Protein AF-A0A820R5J1-F1 (afdb_monomer_lite)

Sequence (107 aa):
MEMIWKASANLGRQSWLFTGILPRRYSTPATFSFDFIAPDDPIIDDVNLLDYNVPERVQTFIQTAKNESLEYATNHIIMTFGGDFQYQNALANYKNLDKLIKYVNDQ

Secondary structure (DSSP, 8-state):
-EEEEE--SSSGGGGEEEEE--TTTTSPPTT---STTSPPPP----TTSTT--HHHHHHHHHHHHHHHHTTSSSS--------TT--TTHHHHHHHHHHHHHHHHT-

Organism: NCBI:txid433720

pLDDT: mean 95.89, std 3.27, range [78.38, 98.69]

Foldseek 3Di:
DWDFDQPDPPPPPVRTDTDDDALPRQEADPQLQQFPVDHHDFQDCPPPDPPHCLVVLLVVVVVSLVVSCVVDDDPDHDGHYDDPPTPPVVCSNVVRVVSNVVSNVVD

Structure (mmCIF, N/CA/C/O backbone):
data_AF-A0A820R5J1-F1
#
_entry.id   AF-A0A820R5J1-F1
#
loop_
_atom_site.group_PDB
_atom_site.id
_atom_site.type_symbol
_atom_site.label_atom_id
_atom_site.label_alt_id
_atom_site.label_comp_id
_atom_site.label_asym_id
_atom_site.label_entity_id
_atom_site.label_seq_id
_atom_site.pdbx_PDB_ins_code
_atom_site.Cartn_x
_atom_site.Cartn_y
_atom_site.Cartn_z
_atom_site.occupancy
_atom_site.B_iso_or_equiv
_atom_site.auth_seq_id
_atom_site.auth_comp_id
_atom_site.auth_asym_id
_atom_site.auth_atom_id
_atom_site.pdbx_PDB_model_num
ATOM 1 N N . MET A 1 1 ? 8.512 7.919 -12.387 1.00 93.69 1 MET A N 1
ATOM 2 C CA . MET A 1 1 ? 9.177 6.803 -11.673 1.00 93.69 1 MET A CA 1
ATOM 3 C C . MET A 1 1 ? 9.210 5.479 -12.455 1.00 93.69 1 MET A C 1
ATOM 5 O O . MET A 1 1 ? 9.632 4.464 -11.913 1.00 93.69 1 MET A O 1
ATOM 9 N N . GLU A 1 2 ? 8.831 5.461 -13.738 1.00 97.44 2 GLU A N 1
ATOM 10 C CA . GLU A 1 2 ? 8.676 4.232 -14.532 1.00 97.44 2 GLU A CA 1
ATOM 11 C C . GLU A 1 2 ? 9.323 4.420 -15.906 1.00 97.44 2 GLU A C 1
ATOM 13 O O . GLU A 1 2 ? 9.251 5.510 -16.480 1.00 97.44 2 GLU A O 1
ATOM 18 N N . MET A 1 3 ? 9.983 3.389 -16.433 1.00 97.62 3 MET A N 1
ATOM 19 C CA . MET A 1 3 ? 10.699 3.478 -17.706 1.00 97.62 3 MET A CA 1
ATOM 20 C C . MET A 1 3 ? 10.844 2.124 -18.403 1.00 97.62 3 MET A C 1
ATOM 22 O O . MET A 1 3 ? 10.713 1.065 -17.793 1.00 97.62 3 MET A O 1
ATOM 26 N N . ILE A 1 4 ? 11.192 2.169 -19.690 1.00 98.00 4 ILE A N 1
ATOM 27 C CA . ILE A 1 4 ? 11.751 1.017 -20.400 1.00 98.00 4 ILE A CA 1
ATOM 28 C C . ILE A 1 4 ? 13.272 1.093 -20.304 1.00 98.00 4 ILE A C 1
ATOM 30 O O . ILE A 1 4 ? 13.911 1.903 -20.983 1.00 98.00 4 ILE A O 1
ATOM 34 N N . TRP A 1 5 ? 13.861 0.236 -19.479 1.00 98.19 5 TRP A N 1
ATOM 35 C CA . TRP A 1 5 ? 15.303 0.101 -19.380 1.00 98.19 5 TRP A CA 1
ATOM 36 C C . TRP A 1 5 ? 15.835 -0.756 -20.533 1.00 98.19 5 TRP A C 1
ATOM 38 O O . TRP A 1 5 ? 15.543 -1.946 -20.658 1.00 98.19 5 TRP A O 1
ATOM 48 N N . LYS A 1 6 ? 16.632 -0.133 -21.406 1.00 98.06 6 LYS A N 1
ATOM 49 C CA . LYS A 1 6 ? 17.335 -0.808 -22.503 1.00 98.06 6 LYS A CA 1
ATOM 50 C C . LYS A 1 6 ? 18.650 -1.388 -21.977 1.00 98.06 6 LYS A C 1
ATOM 52 O O . LYS A 1 6 ? 19.667 -0.701 -21.976 1.00 98.06 6 LYS A O 1
ATOM 57 N N . ALA A 1 7 ? 18.621 -2.637 -21.514 1.00 97.75 7 ALA A N 1
ATOM 58 C CA . ALA A 1 7 ? 19.719 -3.227 -20.744 1.00 97.75 7 ALA A CA 1
ATOM 59 C C . ALA A 1 7 ? 20.937 -3.680 -21.579 1.00 97.75 7 ALA A C 1
ATOM 61 O O . ALA A 1 7 ? 21.984 -3.990 -21.020 1.00 97.75 7 ALA A O 1
ATOM 62 N N . SER A 1 8 ? 20.829 -3.728 -22.910 1.00 97.81 8 SER A N 1
ATOM 63 C CA . SER A 1 8 ? 21.935 -4.089 -23.803 1.00 97.81 8 SER A CA 1
ATOM 64 C C . SER A 1 8 ? 21.933 -3.226 -25.059 1.00 97.81 8 SER A C 1
ATOM 66 O O . SER A 1 8 ? 20.888 -2.998 -25.668 1.00 97.81 8 SER A O 1
ATOM 68 N N . ALA A 1 9 ? 23.123 -2.790 -25.476 1.00 96.62 9 ALA A N 1
ATOM 69 C CA . ALA A 1 9 ? 23.317 -2.057 -26.725 1.00 96.62 9 ALA A CA 1
ATOM 70 C C . ALA A 1 9 ? 23.170 -2.954 -27.971 1.00 96.62 9 ALA A C 1
ATOM 72 O O . ALA A 1 9 ? 22.912 -2.445 -29.058 1.00 96.62 9 ALA A O 1
ATOM 73 N N . ASN A 1 10 ? 23.302 -4.280 -27.812 1.00 97.75 10 ASN A N 1
ATOM 74 C CA . ASN A 1 10 ? 23.437 -5.220 -28.932 1.00 97.75 10 ASN A CA 1
ATOM 75 C C . ASN A 1 10 ? 22.218 -6.133 -29.136 1.00 97.75 10 ASN A C 1
ATOM 77 O O . ASN A 1 10 ? 22.006 -6.625 -30.238 1.00 97.75 10 ASN A O 1
ATOM 81 N N . LEU A 1 11 ? 21.411 -6.376 -28.098 1.00 97.50 11 LEU A N 1
ATOM 82 C CA . LEU A 1 11 ? 20.301 -7.346 -28.154 1.00 97.50 11 LEU A CA 1
ATOM 83 C C . LEU A 1 11 ? 18.961 -6.734 -28.604 1.00 97.50 11 LEU A C 1
ATOM 85 O O . LEU A 1 11 ? 17.949 -7.430 -28.720 1.00 97.50 11 LEU A O 1
ATOM 89 N N . GLY A 1 12 ? 18.933 -5.427 -28.872 1.00 95.12 12 GLY A N 1
ATOM 90 C CA . GLY A 1 12 ? 17.730 -4.733 -29.323 1.00 95.12 12 GLY A CA 1
ATOM 91 C C . GLY A 1 12 ? 16.567 -4.889 -28.338 1.00 95.12 12 GLY A C 1
ATOM 92 O O . GLY A 1 12 ? 16.748 -4.805 -27.126 1.00 95.12 12 GLY A O 1
ATOM 93 N N . ARG A 1 13 ? 15.351 -5.109 -28.854 1.00 96.62 13 ARG A N 1
ATOM 94 C CA . ARG A 1 13 ? 14.129 -5.196 -28.029 1.00 96.62 13 ARG A CA 1
ATOM 95 C C . ARG A 1 13 ? 14.101 -6.395 -27.074 1.00 96.62 13 ARG A C 1
ATOM 97 O O . ARG A 1 13 ? 13.354 -6.349 -26.107 1.00 96.62 13 ARG A O 1
ATOM 104 N N . GLN A 1 14 ? 14.905 -7.436 -27.308 1.00 97.12 14 GLN A N 1
ATOM 105 C CA . GLN A 1 14 ? 14.934 -8.624 -26.441 1.00 97.12 14 GLN A CA 1
ATOM 106 C C . GLN A 1 14 ? 15.484 -8.322 -25.040 1.00 97.12 14 GLN A C 1
ATOM 108 O O . GLN A 1 14 ? 15.194 -9.052 -24.100 1.00 97.12 14 GLN A O 1
ATOM 113 N N . SER A 1 15 ? 16.254 -7.240 -24.887 1.00 97.81 15 SER A N 1
ATOM 114 C CA . SER A 1 15 ? 16.793 -6.790 -23.599 1.00 97.81 15 SER A CA 1
ATOM 115 C C . SER A 1 15 ? 16.068 -5.566 -23.035 1.00 97.81 15 SER A C 1
ATOM 117 O O . SER A 1 15 ? 16.656 -4.813 -22.258 1.00 97.81 15 SER A O 1
ATOM 119 N N . TRP A 1 16 ? 14.856 -5.266 -23.505 1.00 98.12 16 TRP A N 1
ATOM 120 C CA . TRP A 1 16 ? 14.074 -4.148 -22.981 1.00 98.12 16 TRP A CA 1
ATOM 121 C C . TRP A 1 16 ? 13.248 -4.639 -21.802 1.00 98.12 16 TRP A C 1
ATOM 123 O O . TRP A 1 16 ? 12.444 -5.556 -21.942 1.00 98.12 16 TRP A O 1
ATOM 133 N N . LEU A 1 17 ? 13.453 -4.015 -20.648 1.00 98.31 17 LEU A N 1
ATOM 134 C CA . LEU A 1 17 ? 12.768 -4.356 -19.411 1.00 98.31 17 LEU A CA 1
ATOM 135 C C . LEU A 1 17 ? 11.901 -3.179 -18.989 1.00 98.31 17 LEU A C 1
ATOM 137 O O . LEU A 1 17 ? 12.368 -2.043 -18.953 1.00 98.31 17 LEU A O 1
ATOM 141 N N . PHE A 1 18 ? 10.642 -3.440 -18.649 1.00 97.94 18 PHE A N 1
ATOM 142 C CA . PHE A 1 18 ? 9.877 -2.458 -17.893 1.00 97.94 18 PHE A CA 1
ATOM 143 C C . PHE A 1 18 ? 10.460 -2.378 -16.481 1.00 97.94 18 PHE A C 1
ATOM 145 O O . PHE A 1 18 ? 10.750 -3.400 -15.859 1.00 97.94 18 PHE A O 1
ATOM 152 N N . THR A 1 19 ? 10.702 -1.168 -15.993 1.00 98.06 19 THR A N 1
ATOM 153 C CA . THR A 1 19 ? 11.352 -0.930 -14.703 1.00 98.06 19 THR A CA 1
ATOM 154 C C . THR A 1 19 ? 10.619 0.186 -13.975 1.00 98.06 19 THR A C 1
ATOM 156 O O . THR A 1 19 ? 10.522 1.303 -14.482 1.00 98.06 19 THR A O 1
ATOM 159 N N . GLY A 1 20 ? 10.114 -0.130 -12.783 1.00 96.56 20 GLY A N 1
ATOM 160 C CA . GLY A 1 20 ? 9.511 0.824 -11.857 1.00 96.56 20 GLY A CA 1
ATOM 161 C C . GLY A 1 20 ? 10.427 1.054 -10.661 1.00 96.56 20 GLY A C 1
ATOM 162 O O . GLY A 1 20 ? 10.953 0.102 -10.084 1.00 96.56 20 GLY A O 1
ATOM 163 N N . ILE A 1 21 ? 10.626 2.315 -10.296 1.00 97.00 21 ILE A N 1
ATOM 164 C CA . ILE A 1 21 ? 11.296 2.705 -9.055 1.00 97.00 21 ILE A CA 1
ATOM 165 C C . ILE A 1 21 ? 10.215 2.794 -7.982 1.00 97.00 21 ILE A C 1
ATOM 167 O O . ILE A 1 21 ? 9.227 3.485 -8.190 1.00 97.00 21 ILE A O 1
ATOM 171 N N . LEU A 1 22 ? 10.391 2.096 -6.860 1.00 96.50 22 LEU A N 1
ATOM 172 C CA . LEU A 1 22 ? 9.420 2.094 -5.764 1.00 96.50 22 LEU A CA 1
ATOM 173 C C . LEU A 1 22 ? 9.358 3.465 -5.060 1.00 96.50 22 LEU A C 1
ATOM 175 O O . LEU A 1 22 ? 10.394 4.128 -4.948 1.00 96.50 22 LEU A O 1
ATOM 179 N N . PRO A 1 23 ? 8.190 3.884 -4.526 1.00 91.00 23 PRO A N 1
ATOM 180 C CA . PRO A 1 23 ? 8.033 5.226 -3.962 1.00 91.00 23 PRO A CA 1
ATOM 181 C C . PRO A 1 23 ? 8.833 5.406 -2.665 1.00 91.00 23 PRO A C 1
ATOM 183 O O . PRO A 1 23 ? 9.353 6.485 -2.388 1.00 91.00 23 PRO A O 1
ATOM 186 N N . ARG A 1 24 ? 8.956 4.337 -1.865 1.00 87.88 24 ARG A N 1
ATOM 187 C CA . ARG A 1 24 ? 9.549 4.366 -0.519 1.00 87.88 24 ARG A CA 1
ATOM 188 C C . ARG A 1 24 ? 10.425 3.147 -0.239 1.00 87.88 24 ARG A C 1
ATOM 190 O O . ARG A 1 24 ? 10.105 2.323 0.615 1.00 87.88 24 ARG A O 1
ATOM 197 N N . ARG A 1 25 ? 11.561 3.034 -0.936 1.00 91.44 25 ARG A N 1
ATOM 198 C CA . ARG A 1 25 ? 12.435 1.843 -0.867 1.00 91.44 25 ARG A CA 1
ATOM 199 C C . ARG A 1 25 ? 11.599 0.569 -1.038 1.00 91.44 25 ARG A C 1
ATOM 201 O O . ARG A 1 25 ? 11.138 0.323 -2.136 1.00 91.44 25 ARG A O 1
ATOM 208 N N . TYR A 1 26 ? 11.402 -0.207 0.021 1.00 93.62 26 TYR A N 1
ATOM 209 C CA . TYR A 1 26 ? 10.572 -1.410 0.052 1.00 93.62 26 TYR A CA 1
ATOM 210 C C . TYR A 1 26 ? 9.722 -1.467 1.334 1.00 93.62 26 TYR A C 1
ATOM 212 O O . TYR A 1 26 ? 9.329 -2.544 1.775 1.00 93.62 26 TYR A O 1
ATOM 220 N N . SER A 1 27 ? 9.490 -0.309 1.961 1.00 92.50 27 SER A N 1
ATOM 221 C CA . SER A 1 27 ? 8.900 -0.208 3.295 1.00 92.50 27 SER A CA 1
ATOM 222 C C . SER A 1 27 ? 7.475 0.326 3.264 1.00 92.50 27 SER A C 1
ATOM 224 O O . SER A 1 27 ? 7.095 1.059 2.350 1.00 92.50 27 SER A O 1
ATOM 226 N N . THR A 1 28 ? 6.718 0.003 4.308 1.00 93.88 28 THR A N 1
ATOM 227 C CA . THR A 1 28 ? 5.364 0.517 4.544 1.00 93.88 28 THR A CA 1
ATOM 228 C C . THR A 1 28 ? 5.292 2.049 4.469 1.00 93.88 28 THR A C 1
ATOM 230 O O . THR A 1 28 ? 6.234 2.738 4.901 1.00 93.88 28 THR A O 1
ATOM 233 N N . PRO A 1 29 ? 4.197 2.621 3.923 1.00 93.62 29 PRO A N 1
ATOM 234 C CA . PRO A 1 29 ? 3.923 4.043 4.064 1.00 93.62 29 PRO A CA 1
ATOM 235 C C . PRO A 1 29 ? 3.994 4.470 5.534 1.00 93.62 29 PRO A C 1
ATOM 237 O O . PRO A 1 29 ? 3.680 3.692 6.436 1.00 93.62 29 PRO A O 1
ATOM 240 N N . ALA A 1 30 ? 4.462 5.697 5.782 1.00 90.25 30 ALA A N 1
ATOM 241 C CA . ALA A 1 30 ? 4.621 6.193 7.148 1.00 90.25 30 ALA A CA 1
ATOM 242 C C . ALA A 1 30 ? 3.288 6.108 7.893 1.00 90.25 30 ALA A C 1
ATOM 244 O O . ALA A 1 30 ? 2.256 6.388 7.293 1.00 90.25 30 ALA A O 1
ATOM 245 N N . THR A 1 31 ? 3.358 5.760 9.178 1.00 93.31 31 THR A N 1
ATOM 246 C CA . THR A 1 31 ? 2.221 5.580 10.087 1.00 93.31 31 THR A CA 1
ATOM 247 C C . THR A 1 31 ? 1.322 4.372 9.797 1.00 93.31 31 THR A C 1
ATOM 249 O O . THR A 1 31 ? 0.316 4.219 10.480 1.00 93.31 31 THR A O 1
ATOM 252 N N . PHE A 1 32 ? 1.637 3.488 8.841 1.00 95.94 32 PHE A N 1
ATOM 253 C CA . PHE A 1 32 ? 0.827 2.296 8.516 1.00 95.94 32 PHE A CA 1
ATOM 254 C C . PHE A 1 32 ? 1.527 0.953 8.777 1.00 95.94 32 PHE A C 1
ATOM 256 O O . PHE A 1 32 ? 1.074 -0.085 8.292 1.00 95.94 32 PHE A O 1
ATOM 263 N N . SER A 1 33 ? 2.627 0.935 9.530 1.00 94.81 33 SER A N 1
ATOM 264 C CA . SER A 1 33 ? 3.296 -0.305 9.922 1.00 94.81 33 SER A CA 1
ATOM 265 C C . SER A 1 33 ? 2.453 -1.072 10.944 1.00 94.81 33 SER A C 1
ATOM 267 O O . SER A 1 33 ? 2.364 -0.696 12.105 1.00 94.81 33 SER A O 1
ATOM 269 N N . PHE A 1 34 ? 1.831 -2.172 10.520 1.00 94.94 34 PHE A N 1
ATOM 270 C CA . PHE A 1 34 ? 0.996 -3.024 11.381 1.00 94.94 34 PHE A CA 1
ATOM 271 C C . PHE A 1 34 ? 1.745 -4.227 11.967 1.00 94.94 34 PHE A C 1
ATOM 273 O O . PHE A 1 34 ? 1.140 -5.109 12.584 1.00 94.94 34 PHE A O 1
ATOM 280 N N . ASP A 1 35 ? 3.057 -4.279 11.753 1.00 93.56 35 ASP A N 1
ATOM 281 C CA . ASP A 1 35 ? 3.912 -5.337 12.258 1.00 93.56 35 ASP A CA 1
ATOM 282 C C . ASP A 1 35 ? 4.414 -5.023 13.672 1.00 93.56 35 ASP A C 1
ATOM 284 O O . ASP A 1 35 ? 4.649 -3.873 14.033 1.00 93.56 35 ASP A O 1
ATOM 288 N N . PHE A 1 36 ? 4.627 -6.061 14.477 1.00 86.56 36 PHE A N 1
ATOM 289 C CA . PHE A 1 36 ? 5.021 -5.920 15.879 1.00 86.56 36 PHE A CA 1
ATOM 290 C C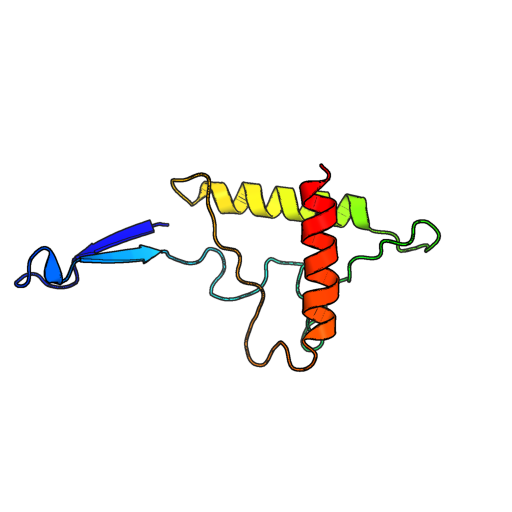 . PHE A 1 36 ? 6.464 -5.415 16.074 1.00 86.56 36 PHE A C 1
ATOM 292 O O . PHE A 1 36 ? 6.792 -4.978 17.175 1.00 86.56 36 PHE A O 1
ATOM 299 N N . ILE A 1 37 ? 7.330 -5.480 15.051 1.00 83.19 37 ILE A N 1
ATOM 300 C CA . ILE A 1 37 ? 8.725 -5.004 15.140 1.00 83.19 37 ILE A CA 1
ATOM 301 C C . ILE A 1 37 ? 8.788 -3.477 15.296 1.00 83.19 37 ILE A C 1
ATOM 303 O O . ILE A 1 37 ? 9.656 -2.959 15.998 1.00 83.19 37 ILE A O 1
ATOM 307 N N . ALA A 1 38 ? 7.871 -2.760 14.649 1.00 78.38 38 ALA A N 1
ATOM 308 C CA . ALA A 1 38 ? 7.739 -1.310 14.736 1.00 78.38 38 ALA A CA 1
ATOM 309 C C . ALA A 1 38 ? 6.270 -0.936 14.473 1.00 78.38 38 ALA A C 1
ATOM 311 O O . ALA A 1 38 ? 5.941 -0.571 13.340 1.00 78.38 38 ALA A O 1
ATOM 312 N N . PRO A 1 39 ? 5.382 -1.116 15.468 1.00 85.75 39 PRO A N 1
ATOM 313 C CA . PRO A 1 39 ? 3.954 -0.940 15.267 1.00 85.75 39 PRO A CA 1
ATOM 314 C C . PRO A 1 39 ? 3.575 0.540 15.323 1.00 85.75 39 PRO A C 1
ATOM 316 O O . PRO A 1 39 ? 3.881 1.236 16.290 1.00 85.75 39 PRO A O 1
ATOM 319 N N . ASP A 1 40 ? 2.876 0.986 14.290 1.00 94.88 40 ASP A N 1
ATOM 320 C CA . ASP A 1 40 ? 2.052 2.188 14.309 1.00 94.88 40 ASP A CA 1
ATOM 321 C C . ASP A 1 40 ? 0.645 1.850 14.835 1.00 94.88 40 ASP A C 1
ATOM 323 O O . ASP A 1 40 ? 0.286 0.679 15.016 1.00 94.88 40 ASP A O 1
ATOM 327 N N . ASP A 1 41 ? -0.184 2.877 15.040 1.00 94.81 41 ASP A N 1
ATOM 328 C CA . ASP A 1 41 ? -1.547 2.688 15.532 1.00 94.81 41 ASP A CA 1
ATOM 329 C C . ASP A 1 41 ? -2.372 1.773 14.603 1.00 94.81 41 ASP A C 1
ATOM 331 O O . ASP A 1 41 ? -2.430 1.984 13.378 1.00 94.81 41 ASP A O 1
ATOM 335 N N . PRO A 1 42 ? -3.059 0.757 15.159 1.00 95.88 42 PRO A N 1
ATOM 336 C CA . PRO A 1 42 ? -3.941 -0.096 14.380 1.00 95.88 42 PRO A CA 1
ATOM 337 C C . PRO A 1 42 ? -5.181 0.685 13.936 1.00 95.88 42 PRO A C 1
ATOM 339 O O . PRO A 1 42 ? -5.446 1.804 14.376 1.00 95.88 42 PRO A O 1
ATOM 342 N N . ILE A 1 43 ? -5.993 0.072 13.081 1.00 97.75 43 ILE A N 1
ATOM 343 C CA . ILE A 1 43 ? -7.313 0.610 12.755 1.00 97.75 43 ILE A CA 1
ATOM 344 C C . ILE A 1 43 ? -8.302 0.179 13.841 1.00 97.75 43 ILE A C 1
ATOM 346 O O . ILE A 1 43 ? -8.651 -1.007 13.964 1.00 97.75 43 ILE A O 1
ATOM 350 N N . ILE A 1 44 ? -8.745 1.162 14.623 1.00 98.00 44 ILE A N 1
ATOM 351 C CA . ILE A 1 44 ? -9.697 1.032 15.726 1.00 98.00 44 ILE A CA 1
ATOM 352 C C . ILE A 1 44 ? -11.058 1.493 15.208 1.00 98.00 44 ILE A C 1
ATOM 354 O O . ILE A 1 44 ? -11.321 2.683 15.053 1.00 98.00 44 ILE A O 1
ATOM 358 N N . ASP A 1 45 ? -11.902 0.518 14.886 1.00 97.69 45 ASP A N 1
ATOM 359 C CA . ASP A 1 45 ? -13.167 0.687 14.167 1.00 97.69 45 ASP A CA 1
ATOM 360 C C . ASP A 1 45 ? -14.420 0.519 15.036 1.00 97.69 45 ASP A C 1
ATOM 362 O O . ASP A 1 45 ? -15.537 0.633 14.532 1.00 97.69 45 ASP A O 1
ATOM 366 N N . ASP A 1 46 ? -14.252 0.292 16.339 1.00 97.75 46 ASP A N 1
ATOM 367 C CA . ASP A 1 46 ? -15.348 0.375 17.301 1.00 97.75 46 ASP A CA 1
ATOM 368 C C . ASP A 1 46 ? -15.538 1.831 17.735 1.00 97.75 46 ASP A C 1
ATOM 370 O O . ASP A 1 46 ? -14.701 2.404 18.431 1.00 97.75 46 ASP A O 1
ATOM 374 N N . VAL A 1 47 ? -16.662 2.414 17.321 1.00 96.81 47 VAL A N 1
ATOM 375 C CA . VAL A 1 47 ? -17.044 3.811 17.583 1.00 96.81 47 VAL A CA 1
ATOM 376 C C . VAL A 1 47 ? -17.222 4.141 19.068 1.00 96.81 47 VAL A C 1
ATOM 378 O O . VAL A 1 47 ? -17.297 5.314 19.421 1.00 96.81 47 VAL A O 1
ATOM 381 N N . ASN A 1 48 ? -17.320 3.131 19.937 1.00 97.75 48 ASN A N 1
ATOM 382 C CA . ASN A 1 48 ? -17.479 3.323 21.378 1.00 97.75 48 ASN A CA 1
ATOM 383 C C . ASN A 1 48 ? -16.139 3.380 22.124 1.00 97.75 48 ASN A C 1
ATOM 385 O O . ASN A 1 48 ? -16.120 3.684 23.318 1.00 97.75 48 ASN A O 1
ATOM 389 N N . LEU A 1 49 ? -15.027 3.063 21.455 1.00 96.69 49 LEU A N 1
ATOM 390 C CA . LEU A 1 49 ? -13.695 3.188 22.035 1.00 96.69 49 LEU A CA 1
ATOM 391 C C . LEU A 1 49 ? -13.228 4.643 21.958 1.00 96.69 49 LEU A C 1
ATOM 393 O O . LEU A 1 49 ? -13.423 5.313 20.947 1.00 96.69 49 LEU A O 1
ATOM 397 N N . LEU A 1 50 ? -12.567 5.112 23.021 1.00 95.38 50 LEU A N 1
ATOM 398 C CA . LEU A 1 50 ? -11.995 6.464 23.086 1.00 95.38 50 LEU A CA 1
ATOM 399 C C . LEU A 1 50 ? -11.026 6.735 21.925 1.00 95.38 50 LEU A C 1
ATOM 401 O O . LEU A 1 50 ? -10.965 7.852 21.421 1.00 95.38 50 LEU A O 1
ATOM 405 N N . ASP A 1 51 ? -10.328 5.688 21.488 1.00 96.44 51 ASP A N 1
ATOM 406 C CA . ASP A 1 51 ? -9.277 5.746 20.475 1.00 96.44 51 ASP A CA 1
ATOM 407 C C . ASP A 1 51 ? -9.794 5.413 19.059 1.00 96.44 51 ASP A C 1
ATOM 409 O O . ASP A 1 51 ? -9.014 5.046 18.180 1.00 96.44 51 ASP A O 1
ATOM 413 N N . TYR A 1 52 ? -11.111 5.485 18.816 1.00 98.06 52 TYR A N 1
ATOM 414 C CA . TYR A 1 52 ? -11.681 5.316 17.474 1.00 98.06 52 TYR A CA 1
ATOM 415 C C . TYR A 1 52 ? -11.008 6.265 16.471 1.00 98.06 52 TYR A C 1
ATOM 417 O O . TYR A 1 52 ? -11.073 7.486 16.620 1.00 98.06 52 TYR A O 1
ATOM 425 N N . ASN A 1 53 ? -10.389 5.708 15.425 1.00 98.25 53 ASN A N 1
ATOM 426 C CA . ASN A 1 53 ? -9.494 6.470 14.545 1.00 98.25 53 ASN A CA 1
ATOM 427 C C . ASN A 1 53 ? -9.778 6.319 13.040 1.00 98.25 53 ASN A C 1
ATOM 429 O O . ASN A 1 53 ? -9.069 6.908 12.225 1.00 98.25 53 ASN A O 1
ATOM 433 N N . VAL A 1 54 ? -10.824 5.587 12.631 1.00 98.38 54 VAL A N 1
ATOM 434 C CA . VAL A 1 54 ? -11.107 5.313 11.203 1.00 98.38 54 VAL A CA 1
ATOM 435 C C . VAL A 1 54 ? -11.093 6.571 10.311 1.00 98.38 54 VAL A C 1
ATOM 437 O O . VAL A 1 54 ? -10.401 6.529 9.291 1.00 98.38 54 VAL A O 1
ATOM 440 N N . PRO A 1 55 ? -11.766 7.695 10.648 1.00 98.06 55 PRO A N 1
ATOM 441 C CA . PRO A 1 55 ? -11.788 8.873 9.777 1.00 98.06 55 PRO A CA 1
ATOM 442 C C . PRO A 1 55 ? -10.392 9.456 9.529 1.00 98.06 55 PR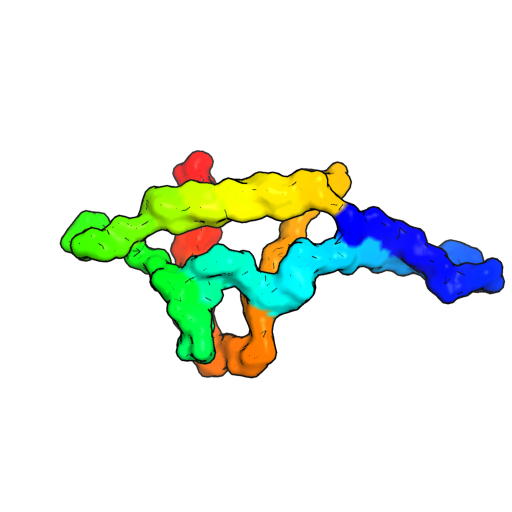O A C 1
ATOM 444 O O . PRO A 1 55 ? -10.043 9.779 8.393 1.00 98.06 55 PRO A O 1
ATOM 447 N N . GLU A 1 56 ? -9.570 9.532 10.578 1.00 98.06 56 GLU A N 1
ATOM 448 C CA . GLU A 1 56 ? -8.197 10.030 10.494 1.00 98.06 56 GLU A CA 1
ATOM 449 C C . GLU A 1 56 ? -7.319 9.095 9.652 1.00 98.06 56 GLU A C 1
ATOM 451 O O . GLU A 1 56 ? -6.604 9.546 8.750 1.00 98.06 56 GLU A O 1
ATOM 456 N N . ARG A 1 57 ? -7.391 7.780 9.904 1.00 98.00 57 ARG A N 1
ATOM 457 C CA . ARG A 1 57 ? -6.583 6.776 9.194 1.00 98.00 57 ARG A CA 1
ATOM 458 C C . ARG A 1 57 ? -6.911 6.753 7.701 1.00 98.00 57 ARG A C 1
ATOM 460 O O . ARG A 1 57 ? -5.992 6.723 6.883 1.00 98.00 57 ARG A O 1
ATOM 467 N N . VAL A 1 58 ? -8.192 6.839 7.334 1.00 98.44 58 VAL A N 1
ATOM 468 C CA . VAL A 1 58 ? -8.624 6.884 5.927 1.00 98.44 58 VAL A CA 1
ATOM 469 C C . VAL A 1 58 ? -8.142 8.158 5.235 1.00 98.44 58 VAL A C 1
ATOM 471 O O . VAL A 1 58 ? -7.534 8.078 4.165 1.00 98.44 58 VAL A O 1
ATOM 474 N N . GLN A 1 59 ? -8.347 9.327 5.850 1.00 98.44 59 GLN A N 1
ATOM 475 C CA . GLN A 1 59 ? -7.898 10.596 5.275 1.00 98.44 59 GLN A CA 1
ATOM 476 C C . GLN A 1 59 ? -6.375 10.613 5.077 1.00 98.44 59 GLN A C 1
ATOM 478 O O . GLN A 1 59 ? -5.888 11.026 4.020 1.00 98.44 59 GLN A O 1
ATOM 483 N N . THR A 1 60 ? -5.627 10.109 6.061 1.00 98.31 60 THR A N 1
ATOM 484 C CA . THR A 1 60 ? -4.162 10.012 6.011 1.00 98.31 60 THR A CA 1
ATOM 485 C C . THR A 1 60 ? -3.699 9.084 4.888 1.00 98.31 60 THR A C 1
ATOM 487 O O . THR A 1 60 ? -2.778 9.430 4.140 1.00 98.31 60 THR A O 1
ATOM 490 N N . PHE A 1 61 ? -4.356 7.933 4.711 1.00 97.88 61 PHE A N 1
ATOM 491 C CA . PHE A 1 61 ? -4.022 6.992 3.642 1.00 97.88 61 PHE A CA 1
ATOM 492 C C . PHE A 1 61 ? -4.292 7.586 2.256 1.00 97.88 61 PHE A C 1
ATOM 494 O O . PHE A 1 61 ? -3.427 7.537 1.385 1.00 97.88 61 PHE A O 1
ATOM 501 N N . ILE A 1 62 ? -5.451 8.224 2.062 1.00 98.25 62 ILE A N 1
ATOM 502 C CA . ILE A 1 62 ? -5.806 8.872 0.791 1.00 98.25 62 ILE A CA 1
ATOM 503 C C . ILE A 1 62 ? -4.834 10.002 0.459 1.00 98.25 62 ILE A C 1
ATOM 505 O O . ILE A 1 62 ? -4.409 10.124 -0.690 1.00 98.25 62 ILE A O 1
ATOM 509 N N . GLN A 1 63 ? -4.458 10.825 1.442 1.00 98.06 63 GLN A N 1
ATOM 510 C CA . GLN A 1 63 ? -3.484 11.889 1.215 1.00 98.06 63 GLN A CA 1
ATOM 511 C C . GLN A 1 63 ? -2.111 11.317 0.847 1.00 98.06 63 GLN A C 1
ATOM 513 O O . GLN A 1 63 ? -1.464 11.825 -0.068 1.00 98.06 63 GLN A O 1
ATOM 518 N N . THR A 1 64 ? -1.695 10.237 1.509 1.00 96.94 64 THR A N 1
ATOM 519 C CA . THR A 1 64 ? -0.456 9.520 1.187 1.00 96.94 64 THR A CA 1
ATOM 520 C C . THR A 1 64 ? -0.489 8.974 -0.240 1.00 96.94 64 THR A C 1
ATOM 522 O O . THR A 1 64 ? 0.428 9.244 -1.011 1.00 96.94 64 THR A O 1
ATOM 525 N N . ALA A 1 65 ? -1.578 8.308 -0.634 1.00 96.88 65 ALA A N 1
ATOM 526 C CA . ALA A 1 65 ? -1.761 7.780 -1.983 1.00 96.88 65 ALA A CA 1
ATOM 527 C C . ALA A 1 65 ? -1.745 8.873 -3.052 1.00 96.88 65 ALA A C 1
ATOM 529 O O . ALA A 1 65 ? -1.069 8.734 -4.070 1.00 96.88 65 ALA A O 1
ATOM 530 N N . LYS A 1 66 ? -2.438 9.991 -2.806 1.00 97.19 66 LYS A N 1
ATOM 531 C CA . LYS A 1 66 ? -2.430 11.145 -3.712 1.00 97.19 66 LYS A CA 1
ATOM 532 C C . LYS A 1 66 ? -1.029 11.720 -3.860 1.00 97.19 66 LYS A C 1
ATOM 534 O O . LYS A 1 66 ? -0.601 11.943 -4.987 1.00 97.19 66 LYS A O 1
ATOM 539 N N . ASN A 1 67 ? -0.312 11.912 -2.756 1.00 96.56 67 ASN A N 1
ATOM 540 C CA . ASN A 1 67 ? 1.045 12.448 -2.785 1.00 96.56 67 ASN A CA 1
ATOM 541 C C . ASN A 1 67 ? 2.000 11.522 -3.547 1.00 96.56 67 ASN A C 1
ATOM 543 O O . ASN A 1 67 ? 2.731 11.997 -4.409 1.00 96.56 67 ASN A O 1
ATOM 547 N N . GLU A 1 68 ? 1.964 10.213 -3.282 1.00 95.56 68 GLU A N 1
ATOM 548 C CA . GLU A 1 68 ? 2.802 9.246 -4.000 1.00 95.56 68 GLU A CA 1
ATOM 549 C C . GLU A 1 68 ? 2.441 9.168 -5.489 1.00 95.56 68 GLU A C 1
ATOM 551 O O . GLU A 1 68 ? 3.338 9.051 -6.321 1.00 95.56 68 GLU A O 1
ATOM 556 N N . SER A 1 69 ? 1.159 9.307 -5.850 1.00 96.50 69 SER A N 1
ATOM 557 C CA . SER A 1 69 ? 0.710 9.269 -7.250 1.00 96.50 69 SER A CA 1
ATOM 558 C C . SER A 1 69 ? 1.283 10.380 -8.129 1.00 96.50 69 SER A C 1
ATOM 560 O O . SER A 1 69 ? 1.407 10.177 -9.334 1.00 96.50 69 SER A O 1
ATOM 562 N N . LEU A 1 70 ? 1.704 11.512 -7.549 1.00 96.75 70 LEU A N 1
ATOM 563 C CA . LEU A 1 70 ? 2.295 12.628 -8.300 1.00 96.75 70 LEU A CA 1
ATOM 564 C C . LEU A 1 70 ? 3.612 12.252 -9.004 1.00 96.75 70 LEU A C 1
ATOM 566 O O . LEU A 1 70 ? 4.006 12.919 -9.958 1.00 96.75 70 LEU A O 1
ATOM 570 N N . GLU A 1 71 ? 4.276 11.181 -8.562 1.00 95.88 71 GLU A N 1
ATOM 571 C CA . GLU A 1 71 ? 5.568 10.720 -9.091 1.00 95.88 71 GLU A CA 1
ATOM 572 C C . GLU A 1 71 ? 5.438 9.670 -10.222 1.00 95.88 71 GLU A C 1
ATOM 574 O O . GLU A 1 71 ? 6.433 9.266 -10.850 1.00 95.88 71 GLU A O 1
ATOM 579 N N . TYR A 1 72 ? 4.214 9.204 -10.493 1.00 97.56 72 TYR A N 1
ATOM 580 C CA . TYR A 1 72 ? 3.909 8.132 -11.446 1.00 97.56 72 TYR A CA 1
ATOM 581 C C . TYR A 1 72 ? 3.079 8.645 -12.620 1.00 97.56 72 TYR A C 1
ATOM 583 O O . TYR A 1 72 ? 2.369 9.641 -12.526 1.00 97.56 72 TYR A O 1
ATOM 591 N N . ALA A 1 73 ? 3.202 7.977 -13.767 1.00 96.94 73 ALA A N 1
ATOM 592 C CA . ALA A 1 73 ? 2.611 8.474 -15.010 1.00 96.94 73 ALA A CA 1
ATOM 593 C C . ALA A 1 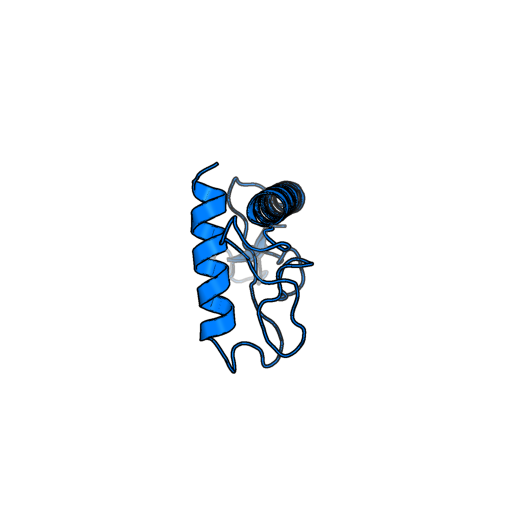73 ? 1.139 8.069 -15.195 1.00 96.94 73 ALA A C 1
ATOM 595 O O . ALA A 1 73 ? 0.469 8.577 -16.094 1.00 96.94 73 ALA A O 1
ATOM 596 N N . THR A 1 74 ? 0.648 7.120 -14.396 1.00 97.44 74 THR A N 1
ATOM 597 C CA . THR A 1 74 ? -0.681 6.518 -14.550 1.00 97.44 74 THR A CA 1
ATOM 598 C C . THR A 1 74 ? -1.503 6.645 -13.270 1.00 97.44 74 THR A C 1
ATOM 600 O O . THR A 1 74 ? -1.007 7.078 -12.236 1.00 97.44 74 THR A O 1
ATOM 603 N N . ASN A 1 75 ? -2.759 6.197 -13.319 1.00 97.12 75 ASN A N 1
ATOM 604 C CA . ASN A 1 75 ? -3.641 6.135 -12.149 1.00 97.12 75 ASN A CA 1
ATOM 605 C C . ASN A 1 75 ? -3.363 4.918 -11.245 1.00 97.12 75 ASN A C 1
ATOM 607 O O . ASN A 1 75 ? -4.179 4.590 -10.385 1.00 97.12 75 ASN A O 1
ATOM 611 N N . HIS A 1 76 ? -2.251 4.216 -11.465 1.00 97.12 76 HIS A N 1
ATOM 612 C CA . HIS A 1 76 ? -1.853 3.044 -10.702 1.00 97.12 76 HIS A CA 1
ATOM 613 C C . HIS A 1 76 ? -0.501 3.294 -10.043 1.00 97.12 76 HIS A C 1
ATOM 615 O O . HIS A 1 76 ? 0.467 3.660 -10.706 1.00 97.12 76 HIS A O 1
ATOM 621 N N . ILE A 1 77 ? -0.443 3.045 -8.738 1.00 96.44 77 ILE A N 1
ATOM 622 C CA . ILE A 1 77 ? 0.785 3.069 -7.948 1.00 96.44 77 ILE A CA 1
ATOM 623 C C . ILE A 1 77 ? 0.897 1.794 -7.125 1.00 96.44 77 ILE A C 1
ATOM 6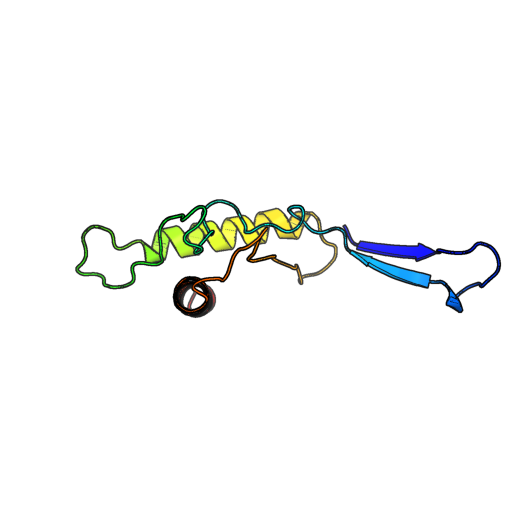25 O O . ILE A 1 77 ? -0.103 1.148 -6.809 1.00 96.44 77 ILE A O 1
ATOM 629 N N . ILE A 1 78 ? 2.128 1.445 -6.769 1.00 96.12 78 ILE A N 1
ATOM 630 C CA . ILE A 1 78 ? 2.421 0.366 -5.833 1.00 96.12 78 ILE A CA 1
ATOM 631 C C . ILE A 1 78 ? 2.704 0.951 -4.452 1.00 96.12 78 ILE A C 1
ATOM 633 O O . ILE A 1 78 ? 3.500 1.876 -4.321 1.00 96.12 78 ILE A O 1
ATOM 637 N N . MET A 1 79 ? 2.098 0.367 -3.422 1.00 96.12 79 MET A N 1
ATOM 638 C CA . MET A 1 79 ? 2.448 0.614 -2.026 1.00 96.12 79 MET A CA 1
ATOM 639 C C . MET A 1 79 ? 2.950 -0.682 -1.414 1.00 96.12 79 MET A C 1
ATOM 641 O O . MET A 1 79 ? 2.230 -1.678 -1.351 1.00 96.12 79 MET A O 1
ATOM 645 N N . THR A 1 80 ? 4.201 -0.686 -0.976 1.00 95.94 80 THR A N 1
ATOM 646 C CA . THR A 1 80 ? 4.796 -1.839 -0.303 1.00 95.94 80 THR A CA 1
ATOM 647 C C . THR A 1 80 ? 4.379 -1.835 1.156 1.00 95.94 80 THR A C 1
ATOM 649 O O . THR A 1 80 ? 4.692 -0.877 1.839 1.00 95.94 80 THR A O 1
ATOM 652 N N . PHE A 1 81 ? 3.719 -2.884 1.646 1.00 95.31 81 PHE A N 1
ATOM 653 C CA . PHE A 1 81 ? 3.456 -3.092 3.076 1.00 95.31 81 PHE A CA 1
ATOM 654 C C . 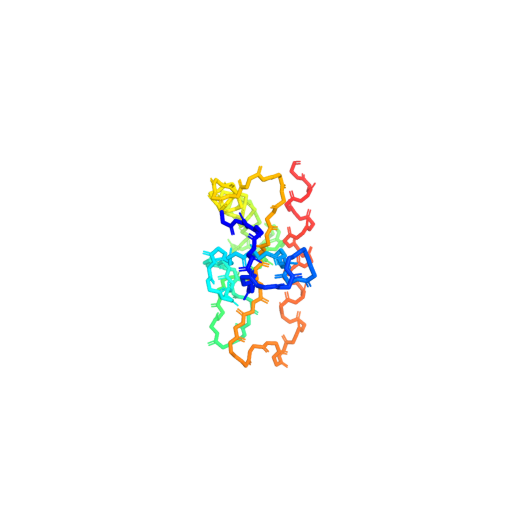PHE A 1 81 ? 4.373 -4.196 3.588 1.00 95.31 81 PHE A C 1
ATOM 656 O O . PHE A 1 81 ? 4.078 -5.379 3.413 1.00 95.31 81 PHE A O 1
ATOM 663 N N . GLY A 1 82 ? 5.508 -3.819 4.168 1.00 93.50 82 GLY A N 1
ATOM 664 C CA . GLY A 1 82 ? 6.523 -4.762 4.611 1.00 93.50 82 GLY A CA 1
ATOM 665 C C . GLY A 1 82 ? 7.852 -4.106 4.967 1.00 93.50 82 GLY A C 1
ATOM 666 O O . GLY A 1 82 ? 7.993 -2.882 4.995 1.00 93.50 82 GLY A O 1
ATOM 667 N N . GLY A 1 83 ? 8.832 -4.958 5.243 1.00 92.94 83 GLY A N 1
ATOM 668 C CA . GLY A 1 83 ? 10.173 -4.592 5.671 1.00 92.94 83 GLY A CA 1
ATOM 669 C C . GLY A 1 83 ? 10.948 -5.834 6.102 1.00 92.94 83 GLY A C 1
ATOM 670 O O . GLY A 1 83 ? 10.448 -6.958 6.009 1.00 92.94 83 GLY A O 1
ATOM 671 N N . ASP A 1 84 ? 12.171 -5.633 6.582 1.00 94.25 84 ASP A N 1
ATOM 672 C CA . ASP A 1 84 ? 13.033 -6.729 7.019 1.00 94.25 84 ASP A CA 1
ATOM 673 C C . ASP A 1 84 ? 12.374 -7.510 8.172 1.00 94.25 84 ASP A C 1
ATOM 675 O O . ASP A 1 84 ? 11.973 -6.931 9.180 1.00 94.25 84 ASP A O 1
ATOM 679 N N . PHE A 1 85 ? 12.274 -8.835 8.022 1.00 94.88 85 PHE A N 1
ATOM 680 C CA . PHE A 1 85 ? 11.760 -9.773 9.035 1.00 94.88 85 PHE A CA 1
ATOM 681 C C . PHE A 1 85 ? 10.339 -9.500 9.568 1.00 94.88 85 PHE A C 1
ATOM 683 O O . PHE A 1 85 ? 9.972 -10.041 10.615 1.00 94.88 85 PHE A O 1
ATOM 690 N N . GLN A 1 86 ? 9.532 -8.705 8.860 1.00 94.62 86 GLN A N 1
ATOM 691 C CA . GLN A 1 86 ? 8.121 -8.482 9.194 1.00 94.62 86 GLN A CA 1
ATOM 692 C C . GLN A 1 86 ? 7.246 -9.697 8.829 1.00 94.62 86 GLN A C 1
ATOM 694 O O . GLN A 1 86 ? 7.703 -10.648 8.195 1.00 94.62 86 GLN A O 1
ATOM 699 N N . TYR A 1 87 ? 5.974 -9.660 9.228 1.00 95.62 87 TYR A N 1
ATOM 700 C CA . TYR A 1 87 ? 4.958 -10.706 9.060 1.00 95.62 87 TYR A CA 1
ATOM 701 C C . TYR A 1 87 ? 5.152 -11.971 9.911 1.00 95.62 87 TYR A C 1
ATOM 703 O O . TYR A 1 87 ? 4.482 -12.974 9.663 1.00 95.62 87 TYR A O 1
ATOM 711 N N . GLN A 1 88 ? 5.964 -11.942 10.977 1.00 94.81 88 GLN A N 1
ATOM 712 C CA . GLN A 1 88 ? 6.034 -13.097 11.900 1.00 94.81 88 GLN A CA 1
ATOM 713 C C . GLN A 1 88 ? 4.682 -13.343 12.592 1.00 94.81 88 GLN A C 1
ATOM 715 O O . GLN A 1 88 ? 4.310 -14.486 12.843 1.00 94.81 88 GLN A O 1
ATOM 720 N N . ASN A 1 89 ? 3.909 -12.272 12.819 1.00 94.44 89 ASN A N 1
ATOM 721 C CA . ASN A 1 89 ? 2.476 -12.343 13.090 1.00 94.44 89 ASN A CA 1
ATOM 722 C C . ASN A 1 89 ? 1.688 -11.731 11.921 1.00 94.44 89 ASN A C 1
ATOM 724 O O . ASN A 1 89 ? 1.236 -10.584 11.969 1.00 94.44 89 ASN A O 1
ATOM 728 N N . ALA A 1 90 ? 1.521 -12.506 10.850 1.00 96.06 90 ALA A N 1
ATOM 729 C CA . ALA A 1 90 ? 0.816 -12.067 9.648 1.00 96.06 90 ALA A CA 1
ATOM 730 C C . ALA A 1 90 ? -0.638 -11.629 9.914 1.00 96.06 90 ALA A C 1
ATOM 732 O O . ALA A 1 90 ? -1.135 -10.728 9.241 1.00 96.06 90 ALA A O 1
ATOM 733 N N . LEU A 1 91 ? -1.307 -12.207 10.921 1.00 96.50 91 LEU A N 1
ATOM 734 C CA . LEU A 1 91 ? -2.686 -11.853 11.268 1.00 96.50 91 LEU A CA 1
ATOM 735 C C . LEU A 1 91 ? -2.818 -10.379 11.676 1.00 96.50 91 LEU A C 1
ATOM 737 O O . LEU A 1 91 ? -3.798 -9.741 11.302 1.00 96.50 91 LEU A O 1
ATOM 741 N N . ALA A 1 92 ? -1.846 -9.825 12.409 1.00 93.69 92 ALA A N 1
ATOM 742 C CA . ALA A 1 92 ? -1.863 -8.413 12.799 1.00 93.69 92 ALA A CA 1
ATOM 743 C C . ALA A 1 92 ? -1.824 -7.484 11.574 1.00 93.69 92 ALA A C 1
ATOM 745 O O . ALA A 1 92 ? -2.601 -6.532 11.494 1.00 93.69 92 ALA A O 1
ATOM 746 N N . ASN A 1 93 ? -0.984 -7.818 10.592 1.00 95.81 93 ASN A N 1
ATOM 747 C CA . ASN A 1 93 ? -0.869 -7.074 9.342 1.00 95.81 93 ASN A CA 1
ATOM 748 C C . ASN A 1 93 ? -2.156 -7.174 8.512 1.00 95.81 93 ASN A C 1
ATOM 750 O O . ASN A 1 93 ? -2.779 -6.156 8.209 1.00 95.81 93 ASN A O 1
ATOM 754 N N . TYR A 1 94 ? -2.601 -8.396 8.203 1.00 97.88 94 TYR A N 1
ATOM 755 C CA . TYR A 1 94 ? -3.765 -8.609 7.341 1.00 97.88 94 TYR A CA 1
ATOM 756 C C . TYR A 1 94 ? -5.068 -8.088 7.952 1.00 97.88 94 TYR A C 1
ATOM 758 O O . TYR A 1 94 ? -5.846 -7.452 7.252 1.00 97.88 94 TYR A O 1
ATOM 766 N N . LYS A 1 95 ? -5.275 -8.239 9.268 1.00 97.88 95 LYS A N 1
ATOM 767 C CA . LYS A 1 95 ? -6.467 -7.701 9.945 1.00 97.88 95 LYS A CA 1
ATOM 768 C C . LYS A 1 95 ? -6.600 -6.185 9.771 1.00 97.88 95 LYS A C 1
ATOM 770 O O . LYS A 1 95 ? -7.711 -5.683 9.629 1.00 97.88 95 LYS A O 1
ATOM 775 N N . ASN A 1 96 ? -5.490 -5.450 9.823 1.00 97.94 96 ASN A N 1
ATOM 776 C CA . ASN A 1 96 ? -5.509 -4.002 9.633 1.00 97.94 96 ASN A CA 1
ATOM 777 C C . ASN A 1 96 ? -5.586 -3.619 8.148 1.00 97.94 96 ASN A C 1
ATOM 779 O O . ASN A 1 96 ? -6.298 -2.677 7.814 1.00 97.94 96 ASN A O 1
ATOM 783 N N . LEU A 1 97 ? -4.934 -4.368 7.254 1.00 98.06 97 LEU A N 1
ATOM 784 C CA . LEU A 1 97 ? -5.061 -4.171 5.805 1.00 98.06 97 LEU A CA 1
ATOM 785 C C . LEU A 1 97 ? -6.505 -4.352 5.317 1.00 98.06 97 LEU A C 1
ATOM 787 O O . LEU A 1 97 ? -6.985 -3.517 4.556 1.00 98.06 97 LEU A O 1
ATOM 791 N N . ASP A 1 98 ? -7.221 -5.370 5.800 1.00 98.69 98 ASP A N 1
ATOM 792 C CA . ASP A 1 98 ? -8.627 -5.601 5.443 1.00 98.69 98 ASP A CA 1
ATOM 793 C C . ASP A 1 98 ? -9.511 -4.411 5.840 1.00 98.69 98 ASP A C 1
ATOM 795 O O . ASP A 1 98 ? -10.332 -3.939 5.050 1.00 98.69 98 ASP A O 1
ATOM 799 N N . LYS A 1 99 ? -9.310 -3.878 7.052 1.00 98.50 99 LYS A N 1
ATOM 800 C CA . LYS A 1 99 ? -10.010 -2.674 7.514 1.00 98.50 99 LYS A CA 1
ATOM 801 C C . LYS A 1 99 ? -9.653 -1.460 6.661 1.00 98.50 99 LYS A C 1
ATOM 803 O O . LYS A 1 99 ? -10.548 -0.710 6.285 1.00 98.50 99 LYS A O 1
ATOM 808 N N . LEU A 1 100 ? -8.373 -1.277 6.336 1.00 98.12 100 LEU A N 1
ATOM 809 C CA . LEU A 1 100 ? -7.910 -0.159 5.519 1.00 98.12 100 LEU A CA 1
ATOM 810 C C . LEU A 1 100 ? -8.570 -0.183 4.139 1.00 98.12 100 LEU A C 1
ATOM 812 O O . LEU A 1 100 ? -9.159 0.813 3.731 1.00 98.12 100 LEU A O 1
ATOM 816 N N . ILE A 1 101 ? -8.537 -1.336 3.464 1.00 98.56 101 ILE A N 1
ATOM 817 C CA . ILE A 1 101 ? -9.166 -1.544 2.154 1.00 98.56 101 ILE A CA 1
ATOM 818 C C . ILE A 1 101 ? -10.664 -1.251 2.230 1.00 98.56 101 ILE A C 1
ATOM 820 O O . ILE A 1 101 ? -11.180 -0.516 1.392 1.00 98.56 101 ILE A O 1
ATOM 824 N N . LYS A 1 102 ? -11.358 -1.797 3.236 1.00 98.69 102 LYS A N 1
ATOM 825 C CA . LYS A 1 102 ? -12.794 -1.575 3.428 1.00 98.69 102 LYS A CA 1
ATOM 826 C C . LYS A 1 102 ? -13.114 -0.086 3.581 1.00 98.69 102 LYS A C 1
ATOM 828 O O . LYS A 1 102 ? -13.840 0.468 2.767 1.00 98.69 102 LYS A O 1
ATOM 833 N N . TYR A 1 103 ? -12.549 0.567 4.595 1.00 98.62 103 TYR A N 1
ATOM 834 C CA . TYR A 1 103 ? -12.936 1.934 4.941 1.00 98.62 103 TYR A CA 1
ATOM 835 C C . TYR A 1 103 ? -12.480 2.974 3.912 1.00 98.62 103 TYR A C 1
ATOM 837 O O . TYR A 1 103 ? -13.165 3.979 3.740 1.00 98.62 103 TYR A O 1
ATOM 845 N N . VAL A 1 104 ? -11.365 2.745 3.208 1.00 98.50 104 VAL A N 1
ATOM 846 C CA . VAL A 1 104 ? -10.918 3.621 2.109 1.00 98.50 104 VAL A CA 1
ATOM 847 C C . VAL A 1 104 ? -11.817 3.485 0.877 1.00 98.50 104 VAL A C 1
ATOM 849 O O . VAL A 1 104 ? -12.061 4.481 0.205 1.00 98.50 104 VAL A O 1
ATOM 852 N N . ASN A 1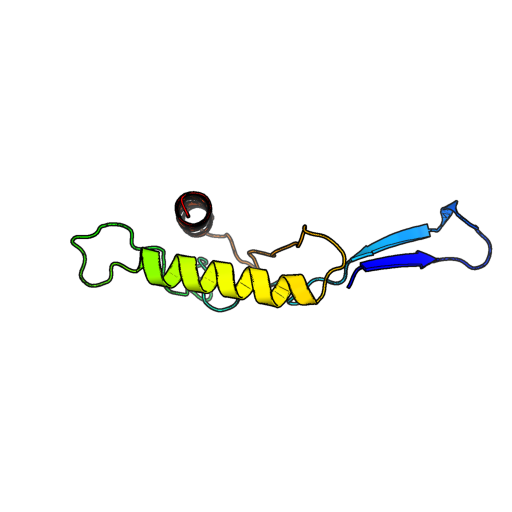 105 ? -12.321 2.285 0.576 1.00 98.25 105 ASN A N 1
ATOM 853 C CA . ASN A 1 105 ? -13.209 2.070 -0.572 1.00 98.25 105 ASN A CA 1
ATOM 854 C C . ASN A 1 105 ? -14.669 2.471 -0.304 1.00 98.25 105 ASN A C 1
ATOM 856 O O . ASN A 1 105 ? -15.428 2.624 -1.255 1.00 98.25 105 ASN A O 1
ATOM 860 N N . ASP A 1 106 ? -15.047 2.655 0.962 1.00 97.19 106 ASP A N 1
ATOM 861 C CA . ASP A 1 106 ? -16.360 3.173 1.374 1.00 97.19 106 ASP A CA 1
ATOM 862 C C . ASP A 1 106 ? -16.443 4.720 1.324 1.00 97.19 106 ASP A C 1
ATOM 864 O O . ASP A 1 106 ? -17.428 5.294 1.794 1.00 97.19 106 ASP A O 1
ATOM 868 N N . GLN A 1 107 ? -15.409 5.402 0.808 1.00 89.62 107 GLN A N 1
ATOM 869 C CA . GLN A 1 107 ? -15.366 6.867 0.662 1.00 89.62 107 GLN A CA 1
ATOM 870 C C . GLN A 1 107 ? -16.115 7.387 -0.568 1.00 89.62 107 GLN A C 1
ATOM 872 O O . GLN A 1 107 ? -16.124 6.698 -1.612 1.00 89.62 107 GLN A O 1
#

InterPro domains:
  IPR000602 Glycoside hydrolase family 38, N-terminal domain [PF01074] (2-106)
  IPR011330 Glycoside hydrolase/deacetylase, beta/alpha-barrel [SSF88713] (1-107)
  IPR027291 Glycoside hydrolase 38, N-terminal domain superfamily [G3DSA:3.20.110.10] (1-107)
  IPR050843 Glycosyl Hydrolase Family 38 [PTHR11607] (1-107)

Radius of gyration: 17.73 Å; chains: 1; bounding box: 41×26×52 Å